Protein AF-A0A376VT34-F1 (afdb_monomer_lite)

Structure (mmCIF, N/CA/C/O backbone):
data_AF-A0A376VT34-F1
#
_entry.id   AF-A0A376VT34-F1
#
loop_
_atom_site.group_PDB
_atom_site.id
_atom_site.type_symbol
_atom_site.label_atom_id
_atom_site.label_alt_id
_atom_site.label_comp_id
_atom_s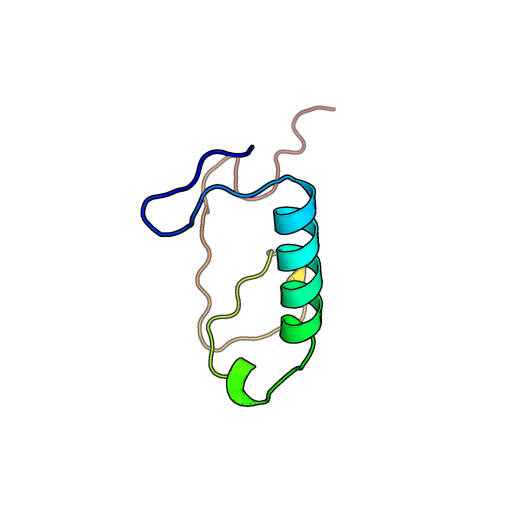ite.label_asym_id
_atom_site.label_entity_id
_atom_site.label_seq_id
_atom_site.pdbx_PDB_ins_code
_atom_site.Cartn_x
_atom_site.Cartn_y
_atom_site.Cartn_z
_atom_site.occupancy
_atom_site.B_iso_or_equiv
_atom_site.auth_seq_id
_atom_site.auth_comp_id
_atom_site.auth_asym_id
_atom_site.auth_atom_id
_atom_site.pdbx_PDB_model_num
ATOM 1 N N . MET A 1 1 ? -11.723 31.459 2.382 1.00 77.38 1 MET A N 1
ATOM 2 C CA . MET A 1 1 ? -12.574 30.254 2.452 1.00 77.38 1 MET A CA 1
ATOM 3 C C . MET A 1 1 ? -12.097 29.316 1.367 1.00 77.38 1 MET A C 1
ATOM 5 O O . MET A 1 1 ? -11.792 29.818 0.293 1.00 77.38 1 MET A O 1
ATOM 9 N N . LEU A 1 2 ? -11.939 28.029 1.664 1.00 86.00 2 LEU A N 1
ATOM 10 C CA . LEU A 1 2 ? -11.636 27.005 0.665 1.00 86.00 2 LEU A CA 1
ATOM 11 C C . LEU A 1 2 ? -12.938 26.637 -0.049 1.00 86.00 2 LEU A C 1
ATOM 13 O O . LEU A 1 2 ? -13.993 26.595 0.587 1.00 86.00 2 LEU A O 1
ATOM 17 N N . GLU A 1 3 ? -12.864 26.435 -1.360 1.00 85.94 3 GLU A N 1
ATOM 18 C CA . GLU A 1 3 ? -14.017 26.035 -2.167 1.00 85.94 3 GLU A CA 1
ATOM 19 C C . GLU A 1 3 ? -14.471 24.625 -1.765 1.00 85.94 3 GLU A C 1
ATOM 21 O O . GLU A 1 3 ? -13.644 23.749 -1.507 1.00 85.94 3 GLU A O 1
ATOM 26 N N . GLY A 1 4 ? -15.787 24.439 -1.644 1.00 84.00 4 GLY A N 1
ATOM 27 C CA . GLY A 1 4 ? -16.392 23.139 -1.357 1.00 84.00 4 GLY A CA 1
ATOM 28 C C . GLY A 1 4 ? -16.457 22.250 -2.602 1.00 84.00 4 GLY A C 1
ATOM 29 O O . GLY A 1 4 ? -16.294 22.729 -3.724 1.00 84.00 4 GLY A O 1
ATOM 30 N N . SER A 1 5 ? -16.716 20.960 -2.405 1.00 84.25 5 SER A N 1
ATOM 31 C CA . SER A 1 5 ? -17.007 20.004 -3.483 1.00 84.25 5 SER A CA 1
ATOM 32 C C . SER A 1 5 ? -18.510 19.692 -3.527 1.00 84.25 5 SER A C 1
ATOM 34 O O . SER A 1 5 ? -19.269 20.174 -2.691 1.00 84.25 5 SER A O 1
ATOM 36 N N . GLU A 1 6 ? -18.965 18.851 -4.461 1.00 85.19 6 GLU A N 1
ATOM 37 C CA . GLU A 1 6 ? -20.363 18.374 -4.478 1.00 85.19 6 GLU A CA 1
ATOM 38 C C . GLU A 1 6 ? -20.767 17.628 -3.190 1.00 85.19 6 GLU A C 1
ATOM 40 O O . GLU A 1 6 ? -21.955 17.495 -2.900 1.00 85.19 6 GLU A O 1
ATOM 45 N N . LEU A 1 7 ? -19.785 17.152 -2.416 1.00 80.81 7 LEU A N 1
ATOM 46 C CA . LEU A 1 7 ? -19.981 16.369 -1.195 1.00 80.81 7 LEU A CA 1
ATOM 47 C C . LEU A 1 7 ? -19.605 17.128 0.086 1.00 80.81 7 LEU A C 1
ATOM 49 O O . LEU A 1 7 ? -19.959 16.681 1.174 1.00 80.81 7 LEU A O 1
ATOM 53 N N . ASP A 1 8 ? -18.902 18.259 -0.018 1.00 83.00 8 ASP A N 1
ATOM 54 C CA . ASP A 1 8 ? -18.366 18.985 1.135 1.00 83.00 8 ASP A CA 1
ATOM 55 C C . ASP A 1 8 ? -18.636 20.491 1.032 1.00 83.00 8 ASP A C 1
ATOM 57 O O . ASP A 1 8 ? -18.314 21.134 0.033 1.00 83.00 8 ASP A O 1
ATOM 61 N N . GLU A 1 9 ? -19.165 21.074 2.108 1.00 89.25 9 GLU A N 1
ATOM 62 C CA . GLU A 1 9 ? -19.389 22.518 2.209 1.00 89.25 9 GLU A CA 1
ATOM 63 C C . GLU A 1 9 ? -18.069 23.322 2.233 1.00 89.25 9 GLU A C 1
ATOM 65 O O . GLU A 1 9 ? -17.027 22.805 2.645 1.00 89.25 9 GLU A O 1
ATOM 70 N N . PRO A 1 10 ? -18.086 24.614 1.847 1.00 89.62 10 PRO A N 1
ATOM 71 C CA . PRO A 1 10 ? -16.914 25.481 1.934 1.00 89.62 10 PRO A CA 1
ATOM 72 C C . PRO A 1 10 ? -16.432 25.642 3.381 1.00 89.62 10 PRO A C 1
ATOM 74 O O . PRO A 1 10 ? -17.167 26.108 4.252 1.00 89.62 10 PRO A O 1
ATOM 77 N N . MET A 1 11 ? -15.160 25.336 3.635 1.00 90.44 11 MET A N 1
ATOM 78 C CA . MET A 1 11 ? -14.557 25.400 4.970 1.00 90.44 11 MET A CA 1
ATOM 79 C C . MET A 1 11 ? -13.438 26.450 5.034 1.00 90.44 11 MET A C 1
ATOM 81 O O . MET A 1 11 ? -12.768 26.777 4.054 1.00 90.44 11 MET A O 1
ATOM 85 N N . THR A 1 12 ? -13.196 27.010 6.215 1.00 93.44 12 THR A N 1
ATOM 86 C CA . THR A 1 12 ? -11.961 27.754 6.515 1.00 93.44 12 THR A CA 1
AT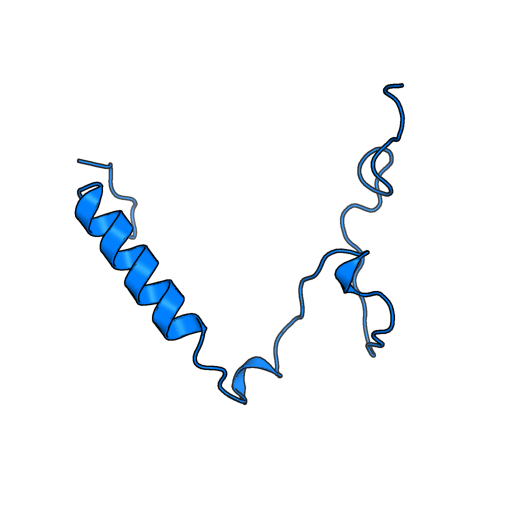OM 87 C C . THR A 1 12 ? -10.782 26.791 6.662 1.00 93.44 12 THR A C 1
ATOM 89 O O . THR A 1 12 ? -10.961 25.622 7.000 1.00 93.44 12 THR A O 1
ATOM 92 N N . LEU A 1 13 ? -9.555 27.299 6.501 1.00 89.62 13 LEU A N 1
ATOM 93 C CA . LEU A 1 13 ? -8.345 26.509 6.751 1.00 89.62 13 LEU A CA 1
ATOM 94 C C . LEU A 1 13 ? -8.332 25.920 8.171 1.00 89.62 13 LEU A C 1
ATOM 96 O O . LEU A 1 13 ? -8.001 24.753 8.350 1.00 89.62 13 LEU A O 1
ATOM 100 N N . THR A 1 14 ? -8.753 26.702 9.170 1.00 91.06 14 THR A N 1
ATOM 101 C CA . THR A 1 14 ? -8.855 26.246 10.562 1.00 91.06 14 THR A CA 1
ATOM 102 C C . THR A 1 14 ? -9.801 25.056 10.694 1.00 91.06 14 THR A C 1
ATOM 104 O O . THR A 1 14 ? -9.437 24.063 11.312 1.00 91.06 14 THR A O 1
ATOM 107 N N . GLN A 1 15 ? -10.980 25.111 10.070 1.00 89.19 15 GLN A N 1
ATOM 108 C CA . GLN A 1 15 ? -11.946 24.010 10.110 1.00 89.19 15 GLN A CA 1
ATOM 109 C C . GLN A 1 15 ? -11.420 22.749 9.407 1.00 89.19 15 GLN A C 1
ATOM 111 O O . GLN A 1 15 ? -11.656 21.646 9.897 1.00 89.19 15 GLN A O 1
ATOM 116 N N . VAL A 1 16 ? -10.689 22.890 8.294 1.00 89.19 16 VAL A N 1
ATOM 117 C CA . VAL A 1 16 ? -10.070 21.748 7.596 1.00 89.19 16 VAL A CA 1
ATOM 118 C C . VAL A 1 16 ? -9.008 21.085 8.466 1.00 89.19 16 VAL A C 1
ATOM 120 O O . VAL A 1 16 ? -9.027 19.867 8.628 1.00 89.19 16 VAL A O 1
ATOM 123 N N . VAL A 1 17 ? -8.129 21.879 9.080 1.00 89.75 17 VAL A N 1
ATOM 124 C CA . VAL A 1 17 ? -7.101 21.366 9.994 1.00 89.75 17 VAL A CA 1
ATOM 125 C C . VAL A 1 17 ? -7.750 20.656 11.181 1.00 89.75 17 VAL A C 1
ATOM 127 O O . VAL A 1 17 ? -7.368 19.537 11.499 1.00 89.75 17 VAL A O 1
ATOM 130 N N . THR A 1 18 ? -8.780 21.242 11.799 1.00 88.12 18 THR A N 1
ATOM 131 C CA . THR A 1 18 ? -9.501 20.601 12.909 1.00 88.12 18 THR A CA 1
ATOM 132 C C . THR A 1 18 ? -10.150 19.277 12.495 1.00 88.12 18 THR A C 1
ATOM 134 O O . THR A 1 18 ? -10.033 18.298 13.227 1.00 88.12 18 THR A O 1
ATOM 137 N N . ARG A 1 19 ? -10.793 19.206 11.322 1.00 84.44 19 ARG A N 1
ATOM 138 C CA . ARG A 1 19 ? -11.407 17.968 10.807 1.00 84.44 19 ARG A CA 1
ATOM 139 C C . ARG A 1 19 ? -10.366 16.880 10.549 1.00 84.44 19 ARG A C 1
ATOM 141 O O . ARG A 1 19 ? -10.602 15.733 10.916 1.00 84.44 19 ARG A O 1
ATOM 148 N N . PHE A 1 20 ? -9.230 17.234 9.949 1.00 85.56 20 PHE A N 1
ATOM 149 C CA . PHE A 1 20 ? -8.153 16.283 9.671 1.00 85.56 20 PHE A CA 1
ATOM 150 C C . PHE A 1 20 ? -7.548 15.731 10.967 1.00 85.56 20 PHE A C 1
ATOM 152 O O . PHE A 1 20 ? -7.432 14.520 11.117 1.00 85.56 20 PHE A O 1
ATOM 159 N N . THR A 1 21 ? -7.276 16.599 11.945 1.00 84.19 21 THR A N 1
ATOM 160 C CA . THR A 1 21 ? -6.757 16.192 13.259 1.00 84.19 21 THR A CA 1
ATOM 161 C C . THR A 1 21 ? -7.718 15.266 14.006 1.00 84.19 21 THR A C 1
ATOM 163 O O . THR A 1 21 ? -7.285 14.284 14.598 1.00 84.19 21 THR A O 1
ATOM 166 N N . LEU A 1 22 ? -9.024 15.554 13.990 1.00 80.12 22 LEU A N 1
ATOM 167 C CA . LEU A 1 22 ? -10.017 14.705 14.658 1.00 80.12 22 LEU A CA 1
ATOM 168 C C . LEU A 1 22 ? -10.175 13.345 13.971 1.00 80.12 22 LEU A C 1
ATOM 170 O O . LEU A 1 22 ? -10.361 12.343 14.652 1.00 80.12 22 LEU A O 1
ATOM 174 N N . ARG A 1 23 ? -10.083 13.298 12.639 1.00 76.81 23 ARG A N 1
ATOM 175 C CA . ARG A 1 23 ? -10.166 12.051 11.875 1.00 76.81 23 ARG A CA 1
ATOM 176 C C . ARG A 1 23 ? -8.949 11.150 12.107 1.00 76.81 23 ARG A C 1
ATOM 178 O O . ARG A 1 23 ? -9.141 9.979 12.412 1.00 76.81 23 ARG A O 1
ATOM 185 N N . ASP A 1 24 ? -7.742 11.712 12.075 1.00 70.69 24 ASP A N 1
ATOM 186 C CA . ASP A 1 24 ? -6.488 10.994 12.363 1.00 70.69 24 ASP A CA 1
ATOM 187 C C . ASP A 1 24 ? -6.479 10.376 13.777 1.00 70.69 24 ASP A C 1
ATOM 189 O O . ASP A 1 24 ? -6.000 9.265 13.988 1.00 70.69 24 ASP A O 1
ATOM 193 N N . MET A 1 25 ? -7.084 11.052 14.762 1.00 67.06 25 MET A N 1
ATOM 194 C CA . MET A 1 25 ? -7.226 10.506 16.118 1.00 67.06 25 MET A CA 1
ATOM 195 C C . MET A 1 25 ? -8.188 9.311 16.204 1.00 67.06 25 MET A C 1
ATOM 197 O O . MET A 1 25 ? -7.990 8.454 17.062 1.00 67.06 25 MET A O 1
ATOM 201 N N . MET A 1 26 ? -9.217 9.249 15.353 1.00 61.59 26 MET A N 1
ATOM 202 C CA . MET A 1 26 ? -10.187 8.145 15.339 1.00 61.59 26 MET A CA 1
ATOM 203 C C . MET A 1 26 ? -9.697 6.944 14.523 1.00 61.59 26 MET A C 1
ATOM 205 O O . MET A 1 26 ? -9.985 5.815 14.901 1.00 61.59 26 MET A O 1
ATOM 209 N N . GLU A 1 27 ? -8.923 7.170 13.456 1.00 61.25 27 GLU A N 1
ATOM 210 C CA . GLU A 1 27 ? -8.321 6.109 12.625 1.00 61.25 27 GLU A CA 1
ATOM 211 C C . GLU A 1 27 ? -7.235 5.309 13.376 1.00 61.25 27 GLU A C 1
ATOM 213 O O . GLU A 1 27 ? -6.883 4.210 12.976 1.00 61.25 27 GLU A O 1
ATOM 218 N N . ARG A 1 28 ? -6.737 5.813 14.513 1.00 57.47 28 ARG A N 1
ATOM 219 C CA . ARG A 1 28 ? -5.769 5.118 15.385 1.00 57.47 28 ARG A CA 1
ATOM 220 C C . ARG A 1 28 ? -6.394 4.143 16.390 1.00 57.47 28 ARG A C 1
ATOM 222 O O . ARG A 1 28 ? -5.669 3.534 17.176 1.00 57.47 28 ARG A O 1
ATOM 229 N N . GLY A 1 29 ? -7.721 4.042 16.430 1.00 51.72 29 GLY A N 1
ATOM 230 C CA . GLY A 1 29 ? -8.439 3.068 17.247 1.00 51.72 29 GLY A CA 1
ATOM 231 C C . GLY A 1 29 ? -8.566 1.743 16.506 1.00 51.72 29 GLY A C 1
ATOM 232 O O . GLY A 1 29 ? -9.634 1.467 15.974 1.00 51.72 29 GLY A O 1
ATOM 233 N N . GLU A 1 30 ? -7.483 0.965 16.466 1.00 53.38 30 GLU A N 1
ATOM 234 C CA . GLU A 1 30 ? -7.404 -0.350 15.812 1.00 53.38 30 GLU A CA 1
ATOM 235 C C . GLU A 1 30 ? -8.556 -1.254 16.283 1.00 53.38 30 GLU A C 1
ATOM 237 O O . GLU A 1 30 ? -8.576 -1.745 17.416 1.00 53.38 30 GLU A O 1
ATOM 242 N N . SER A 1 31 ? -9.551 -1.442 15.419 1.00 52.47 31 SER A N 1
ATOM 243 C CA . SER A 1 31 ? -10.644 -2.388 15.635 1.00 52.47 31 SER A CA 1
ATOM 244 C C . SER A 1 31 ? -10.339 -3.660 14.850 1.00 52.47 31 SER A C 1
ATOM 246 O O . SER A 1 31 ? -9.840 -3.591 13.731 1.00 52.47 31 SER A O 1
ATOM 248 N N . GLU A 1 32 ? -10.627 -4.833 15.418 1.00 5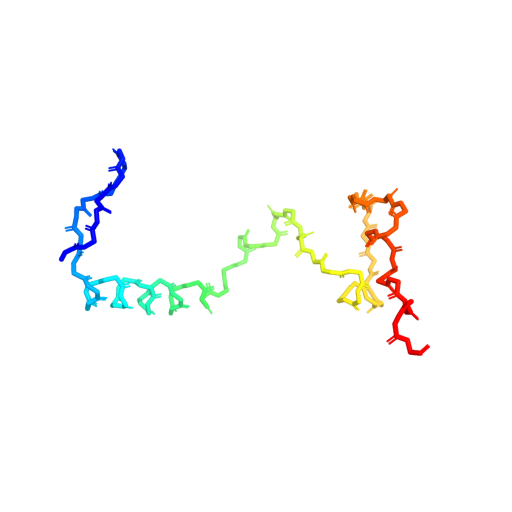1.72 32 GLU A N 1
ATOM 249 C CA . GLU A 1 32 ? -10.361 -6.145 14.794 1.00 51.72 32 GLU A CA 1
ATOM 250 C C . GLU A 1 32 ? -11.007 -6.311 13.396 1.00 51.72 32 GLU A C 1
ATOM 252 O O . GLU A 1 32 ? -10.614 -7.192 12.633 1.00 51.72 32 GLU A O 1
ATOM 257 N N . GLU A 1 33 ? -11.952 -5.435 13.033 1.00 54.34 33 GLU A N 1
ATOM 258 C CA . GLU A 1 33 ? -12.573 -5.335 11.706 1.00 54.34 33 GLU A CA 1
ATOM 259 C C . GLU A 1 33 ? -11.595 -4.877 10.601 1.00 54.34 33 GLU A C 1
ATOM 261 O O . GLU A 1 33 ? -11.801 -5.205 9.434 1.00 54.34 33 GLU A O 1
ATOM 266 N N . GLU A 1 34 ? -10.482 -4.209 10.934 1.00 55.88 34 GLU A N 1
ATOM 267 C CA . GLU A 1 34 ? -9.450 -3.793 9.965 1.00 55.88 34 GLU A CA 1
ATOM 268 C C . GLU A 1 34 ? -8.607 -4.949 9.403 1.00 55.88 34 GLU A C 1
ATOM 270 O O . GLU A 1 34 ? -7.750 -4.725 8.546 1.00 55.88 34 GLU A O 1
ATOM 275 N N . LEU A 1 35 ? -8.809 -6.190 9.854 1.00 60.81 35 LEU A N 1
ATOM 276 C CA . LEU A 1 35 ? -8.065 -7.342 9.339 1.00 60.81 35 LEU A CA 1
ATOM 277 C C . LEU A 1 35 ? -8.693 -7.956 8.076 1.00 60.81 35 LEU A C 1
ATOM 279 O O . LEU A 1 35 ? -7.964 -8.573 7.298 1.00 60.81 35 LEU A O 1
ATOM 283 N N . ASP A 1 36 ? -9.996 -7.766 7.831 1.00 76.56 36 ASP A N 1
ATOM 284 C CA . ASP A 1 36 ? -10.689 -8.265 6.628 1.00 76.56 36 ASP A CA 1
ATOM 285 C C . ASP A 1 36 ? -10.732 -7.206 5.515 1.00 76.56 36 ASP A C 1
ATOM 287 O O . ASP A 1 36 ? -11.784 -6.813 5.010 1.00 76.56 36 ASP A O 1
ATOM 291 N N . GLN A 1 37 ? -9.559 -6.689 5.147 1.00 83.19 37 GLN A N 1
ATOM 292 C CA . GLN A 1 37 ? -9.427 -5.706 4.074 1.00 83.19 37 GLN A CA 1
ATOM 293 C C . GLN A 1 37 ? -8.198 -5.959 3.201 1.00 83.19 37 GLN A C 1
ATOM 295 O O . GLN A 1 37 ? -7.255 -6.664 3.568 1.00 83.19 37 GLN A O 1
ATOM 300 N N . VAL A 1 38 ? -8.195 -5.343 2.017 1.00 88.06 38 VAL A N 1
ATOM 301 C CA . VAL A 1 38 ? -7.036 -5.369 1.121 1.00 88.06 38 V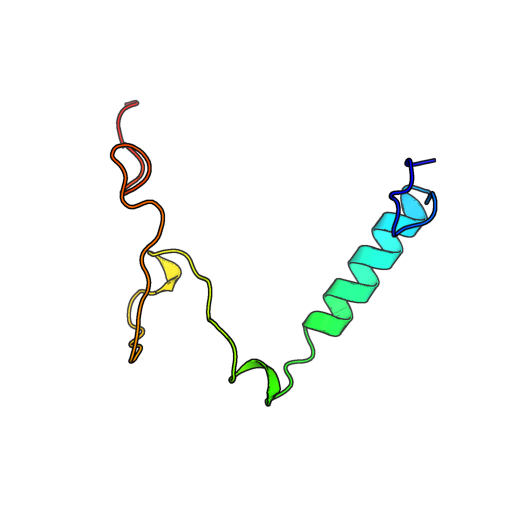AL A CA 1
ATOM 302 C C . VAL A 1 38 ? -5.908 -4.548 1.735 1.00 88.06 38 VAL A C 1
ATOM 304 O O . VAL A 1 38 ? -6.047 -3.345 1.948 1.00 88.06 38 VAL A O 1
ATOM 307 N N . GLN A 1 39 ? -4.760 -5.184 1.957 1.00 88.50 39 GLN A N 1
ATOM 308 C CA . GLN A 1 39 ? -3.561 -4.486 2.408 1.00 88.50 39 GLN A CA 1
ATOM 309 C C . GLN A 1 39 ? -2.839 -3.837 1.223 1.00 88.50 39 GLN A C 1
ATOM 311 O O . GLN A 1 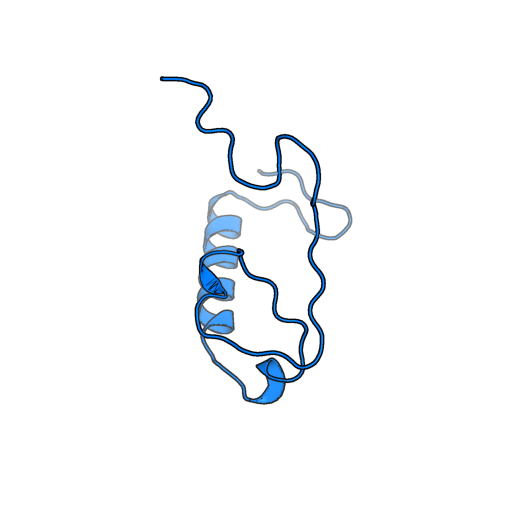39 ? -2.321 -4.525 0.341 1.00 88.50 39 GLN A O 1
ATOM 316 N N . LEU A 1 40 ? -2.776 -2.503 1.222 1.00 91.62 40 LEU A N 1
ATOM 317 C CA . LEU A 1 40 ? -1.981 -1.722 0.277 1.00 91.62 40 LEU A CA 1
ATOM 318 C C . LEU A 1 40 ? -0.682 -1.273 0.949 1.00 91.62 40 LEU A C 1
ATOM 320 O O . LEU A 1 40 ? -0.699 -0.588 1.967 1.00 91.62 40 LEU A O 1
ATOM 324 N N . MET A 1 41 ? 0.457 -1.632 0.363 1.00 90.25 41 MET A N 1
ATOM 325 C CA . MET A 1 41 ? 1.771 -1.277 0.897 1.00 90.25 41 MET A CA 1
ATOM 326 C C . MET A 1 41 ? 2.802 -1.081 -0.213 1.00 90.25 41 MET A C 1
ATOM 328 O O . MET A 1 41 ? 2.601 -1.492 -1.356 1.00 90.25 41 MET A O 1
ATOM 332 N N . THR A 1 42 ? 3.931 -0.454 0.125 1.00 90.50 42 THR A N 1
ATOM 333 C CA . THR A 1 42 ? 5.086 -0.393 -0.780 1.00 90.50 42 THR A CA 1
ATOM 334 C C . THR A 1 42 ? 5.814 -1.738 -0.809 1.00 90.50 42 THR A C 1
ATOM 336 O O . THR A 1 42 ? 5.799 -2.480 0.172 1.00 90.50 42 THR A O 1
ATOM 339 N N . LEU A 1 43 ? 6.543 -2.021 -1.894 1.00 88.88 43 LEU A N 1
ATOM 340 C CA . LEU A 1 43 ? 7.351 -3.244 -2.009 1.00 88.88 43 LEU A CA 1
ATOM 341 C C . LEU A 1 43 ? 8.411 -3.375 -0.896 1.00 88.88 43 LEU A C 1
ATOM 343 O O . LEU A 1 43 ? 8.774 -4.472 -0.490 1.00 88.88 43 LEU A O 1
ATOM 347 N N . HIS A 1 44 ? 8.915 -2.253 -0.379 1.00 88.31 44 HIS A N 1
ATOM 348 C CA . HIS A 1 44 ? 9.866 -2.268 0.734 1.00 88.31 44 HIS A CA 1
ATOM 349 C C . HIS A 1 44 ? 9.202 -2.681 2.052 1.00 88.31 44 HIS A C 1
ATOM 351 O O . HIS A 1 44 ? 9.801 -3.418 2.835 1.00 88.31 44 HIS A O 1
ATOM 357 N N . ALA A 1 45 ? 7.971 -2.223 2.289 1.00 90.12 45 ALA A N 1
ATOM 358 C CA . ALA A 1 45 ? 7.211 -2.549 3.490 1.00 90.12 45 ALA A CA 1
ATOM 359 C C . ALA A 1 45 ? 6.763 -4.020 3.523 1.00 90.12 45 ALA A C 1
ATOM 361 O O . ALA A 1 45 ? 6.618 -4.577 4.605 1.00 90.12 45 ALA A O 1
ATOM 362 N N . SER A 1 46 ? 6.624 -4.678 2.367 1.00 91.25 46 SER A N 1
ATOM 363 C CA . SER A 1 46 ? 6.241 -6.095 2.296 1.00 91.25 46 SER A CA 1
ATOM 364 C C . SER A 1 46 ? 7.366 -7.072 2.666 1.00 91.25 46 SER A C 1
ATOM 366 O O . SER A 1 46 ? 7.173 -8.287 2.622 1.00 91.25 46 SER A O 1
ATOM 368 N N . LYS A 1 47 ? 8.572 -6.587 2.991 1.00 90.62 47 LYS A N 1
ATOM 369 C CA . LYS A 1 47 ? 9.730 -7.442 3.273 1.00 90.62 47 LYS A CA 1
ATOM 370 C C . LYS A 1 47 ? 9.477 -8.338 4.491 1.00 90.62 47 LYS A C 1
ATOM 372 O O . LYS A 1 47 ? 9.385 -7.855 5.613 1.00 90.62 47 LYS A O 1
ATOM 377 N N . GLY A 1 48 ? 9.488 -9.652 4.269 1.00 92.56 48 GLY A N 1
ATOM 378 C CA . GLY A 1 48 ? 9.304 -10.653 5.326 1.00 92.56 48 GLY A CA 1
ATOM 379 C C . GLY A 1 48 ? 7.843 -10.968 5.647 1.00 92.56 48 GLY A C 1
ATOM 380 O O . GLY A 1 48 ? 7.597 -11.713 6.590 1.00 92.56 48 GLY A O 1
ATOM 381 N N . LEU A 1 49 ? 6.899 -10.427 4.874 1.00 93.12 49 LEU A N 1
ATOM 382 C CA . LEU A 1 49 ? 5.484 -10.775 4.955 1.00 93.12 49 LEU A CA 1
ATOM 383 C C . LEU A 1 49 ? 5.125 -11.814 3.889 1.00 93.12 49 LEU A C 1
ATOM 385 O O . LEU A 1 49 ? 5.731 -11.859 2.816 1.00 93.12 49 LEU A O 1
ATOM 389 N N . GLU A 1 50 ? 4.113 -12.625 4.182 1.00 93.50 50 GLU A N 1
ATOM 390 C CA . GLU A 1 50 ? 3.553 -13.617 3.268 1.00 93.50 50 GLU A CA 1
ATOM 391 C C . GLU A 1 50 ? 2.037 -13.444 3.154 1.00 93.50 50 GLU A C 1
ATOM 393 O O . GLU A 1 50 ? 1.354 -13.162 4.137 1.00 93.50 50 GLU A O 1
ATOM 398 N N . PHE A 1 51 ? 1.517 -13.598 1.935 1.00 92.44 51 PHE A N 1
ATOM 399 C CA . PHE A 1 51 ? 0.099 -13.424 1.627 1.00 92.44 51 PHE A CA 1
ATOM 400 C C . PHE A 1 51 ? -0.368 -14.515 0.659 1.00 92.44 51 PHE A C 1
ATOM 402 O O . PHE A 1 51 ? 0.392 -14.898 -0.234 1.00 92.44 51 PHE A O 1
ATOM 409 N N . PRO A 1 52 ? -1.620 -14.992 0.778 1.00 93.06 52 PRO A N 1
ATOM 410 C CA . PRO A 1 52 ? -2.159 -16.013 -0.120 1.00 93.06 52 PRO A CA 1
ATOM 411 C C . PRO A 1 52 ? -2.326 -15.507 -1.561 1.00 93.06 52 PRO A C 1
ATOM 413 O O . PRO A 1 52 ? -2.147 -16.273 -2.505 1.00 93.06 52 PRO A O 1
ATOM 416 N N . TYR A 1 53 ? -2.638 -14.219 -1.735 1.00 93.62 53 TYR A N 1
ATOM 417 C CA . TYR A 1 53 ? -2.785 -13.565 -3.034 1.00 93.62 53 TYR A CA 1
ATOM 418 C C . TYR A 1 53 ? -2.115 -12.193 -2.998 1.00 93.62 53 TYR A C 1
ATOM 420 O O . TYR A 1 53 ? -2.317 -11.430 -2.055 1.00 93.62 53 TYR A O 1
ATOM 428 N N . VAL A 1 54 ? -1.336 -11.872 -4.034 1.00 94.62 54 VAL A N 1
ATOM 429 C CA . VAL A 1 54 ? -0.612 -10.599 -4.157 1.00 94.62 54 VAL A CA 1
ATOM 430 C C . VAL A 1 54 ? -0.845 -10.020 -5.545 1.00 94.62 54 VAL A C 1
ATOM 432 O O . VAL A 1 54 ? -0.658 -10.707 -6.548 1.00 94.62 54 VAL A O 1
ATOM 435 N N . TYR A 1 55 ? -1.202 -8.738 -5.598 1.00 94.25 55 TYR A N 1
ATOM 436 C CA . TYR A 1 55 ? -1.325 -7.978 -6.838 1.00 94.25 55 TYR A CA 1
ATOM 437 C C . TYR A 1 55 ? -0.218 -6.928 -6.888 1.00 94.25 55 TYR A C 1
ATOM 439 O O . TYR A 1 55 ? -0.200 -5.998 -6.084 1.00 94.25 55 TYR A O 1
ATOM 447 N N . MET A 1 56 ? 0.710 -7.075 -7.834 1.00 91.81 56 MET A N 1
ATOM 448 C CA . MET A 1 56 ? 1.702 -6.041 -8.122 1.00 91.81 56 MET A CA 1
ATOM 449 C C . MET A 1 56 ? 1.146 -5.094 -9.183 1.00 91.81 56 MET A C 1
ATOM 451 O O . MET A 1 56 ? 0.733 -5.525 -10.257 1.00 91.81 56 MET A O 1
ATOM 455 N N . VAL A 1 57 ? 1.146 -3.801 -8.873 1.00 90.00 57 VAL A N 1
ATOM 456 C CA . VAL A 1 57 ? 0.694 -2.731 -9.770 1.00 90.00 57 VAL 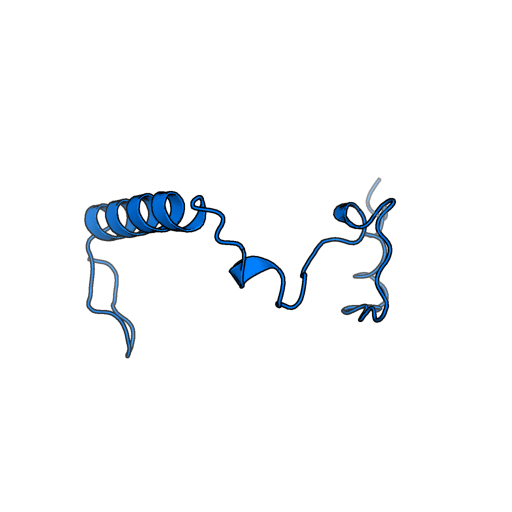A CA 1
ATOM 457 C C . VAL A 1 57 ? 1.879 -1.880 -10.217 1.00 90.00 57 VAL A C 1
ATOM 459 O O . VAL A 1 57 ? 2.883 -1.799 -9.511 1.00 90.00 57 VAL A O 1
ATOM 462 N N . GLY A 1 58 ? 1.771 -1.250 -11.390 1.00 85.19 58 GLY A N 1
ATOM 463 C CA . GLY A 1 58 ? 2.815 -0.357 -11.903 1.00 85.19 58 GLY A CA 1
ATOM 464 C C . GLY A 1 58 ? 4.121 -1.070 -12.263 1.00 85.19 58 GLY A C 1
ATOM 465 O O . GLY A 1 58 ? 5.197 -0.504 -12.087 1.00 85.19 58 GLY A O 1
ATOM 466 N N . MET A 1 59 ? 4.047 -2.316 -12.748 1.00 86.00 59 MET A N 1
ATOM 467 C CA . MET A 1 59 ? 5.207 -3.046 -13.280 1.00 86.00 59 MET A CA 1
ATOM 468 C C . MET A 1 59 ? 5.568 -2.557 -14.690 1.00 86.00 59 MET A C 1
ATOM 470 O O . MET A 1 59 ? 5.526 -3.310 -15.659 1.00 86.00 59 MET A O 1
ATOM 474 N N . GLU A 1 60 ? 5.896 -1.274 -14.791 1.00 83.81 60 GLU A N 1
ATOM 475 C CA . GLU A 1 60 ? 6.316 -0.603 -16.018 1.00 83.81 60 GLU A CA 1
ATOM 476 C C . GLU A 1 60 ? 7.766 -0.122 -15.880 1.00 83.81 60 GLU A C 1
ATOM 478 O O . GLU A 1 60 ? 8.246 0.177 -14.778 1.00 83.81 60 GLU A O 1
ATOM 483 N N . GLU A 1 61 ? 8.479 -0.054 -17.005 1.00 76.38 61 GLU A N 1
ATOM 484 C CA . GLU A 1 61 ? 9.842 0.475 -17.053 1.00 76.38 61 GLU A CA 1
ATOM 485 C C . GLU A 1 61 ? 9.857 1.937 -16.572 1.00 76.38 61 GLU A C 1
ATOM 487 O O . GLU A 1 61 ? 9.101 2.775 -17.058 1.00 76.38 61 GLU A O 1
ATOM 492 N N . GLY A 1 62 ? 10.696 2.237 -15.577 1.00 72.38 62 GLY A N 1
ATOM 493 C CA . GLY A 1 62 ? 10.788 3.562 -14.952 1.00 72.38 62 GLY A CA 1
ATOM 494 C C . GLY A 1 62 ? 9.910 3.769 -13.710 1.00 72.38 62 GLY A C 1
ATOM 495 O O . GLY A 1 62 ? 10.175 4.698 -12.948 1.00 72.38 62 GLY A O 1
ATOM 496 N N . PHE A 1 63 ? 8.926 2.896 -13.457 1.00 69.19 63 PHE A N 1
ATOM 497 C CA . PHE A 1 63 ? 8.112 2.887 -12.228 1.00 69.19 63 PHE A CA 1
ATOM 498 C C . PHE A 1 63 ? 8.537 1.765 -11.268 1.00 69.19 63 PHE A C 1
ATOM 500 O O . PHE A 1 63 ? 8.587 1.954 -10.050 1.00 69.19 63 PHE A O 1
ATOM 507 N N . PHE A 1 64 ? 8.884 0.597 -11.816 1.00 64.50 64 PHE A N 1
ATOM 508 C CA . PHE A 1 64 ? 9.373 -0.550 -11.057 1.00 64.50 64 PHE A CA 1
ATOM 509 C C . PHE A 1 64 ? 10.893 -0.478 -10.879 1.00 64.50 64 PHE A C 1
ATOM 511 O O . PHE A 1 64 ? 11.625 -0.471 -11.864 1.00 64.50 64 PHE A O 1
ATOM 518 N N . ALA A 1 65 ? 11.338 -0.453 -9.616 1.00 61.19 65 ALA A N 1
ATOM 519 C CA . ALA A 1 65 ? 12.684 -0.052 -9.196 1.00 61.19 65 ALA A CA 1
ATOM 520 C C . ALA A 1 65 ? 13.000 1.378 -9.663 1.00 61.19 65 ALA A C 1
ATOM 522 O O . ALA A 1 65 ? 13.302 1.607 -10.831 1.00 61.19 65 ALA A O 1
ATOM 523 N N . ALA A 1 66 ? 12.895 2.347 -8.740 1.00 59.75 66 ALA A N 1
ATOM 524 C CA . ALA A 1 66 ? 13.206 3.745 -9.030 1.00 59.75 66 ALA A CA 1
ATOM 525 C C . ALA A 1 66 ? 14.533 3.805 -9.808 1.00 59.75 66 ALA A C 1
ATOM 527 O O . ALA A 1 66 ? 15.529 3.265 -9.314 1.00 59.75 66 ALA A O 1
ATOM 528 N N . PRO A 1 67 ? 14.553 4.383 -11.022 1.00 53.31 67 PRO A N 1
ATOM 529 C CA . PRO A 1 67 ? 15.771 4.430 -11.795 1.00 53.31 67 PRO A CA 1
ATOM 530 C C . PRO A 1 67 ? 16.803 5.201 -10.982 1.00 53.31 67 PRO A C 1
ATOM 532 O O . PRO A 1 67 ? 16.653 6.394 -10.727 1.00 53.31 67 PRO A O 1
ATOM 535 N N . GLU A 1 68 ? 17.886 4.529 -10.613 1.00 60.19 68 GLU A N 1
ATOM 536 C CA . GLU A 1 68 ? 19.103 5.137 -10.073 1.00 60.19 68 GLU A CA 1
ATOM 537 C C . GLU A 1 68 ? 19.849 5.916 -11.187 1.00 60.19 68 GLU A C 1
ATOM 539 O O . GLU A 1 68 ? 21.069 5.898 -11.276 1.00 60.19 68 GLU A O 1
ATOM 544 N N . GLN A 1 69 ? 19.121 6.565 -12.107 1.00 58.81 69 GLN A N 1
ATOM 545 C CA . GLN A 1 69 ? 19.645 7.124 -13.360 1.00 58.81 69 GLN A CA 1
ATOM 546 C C . GLN A 1 69 ? 19.913 8.633 -13.307 1.00 58.81 69 GLN A C 1
ATOM 548 O O . GLN A 1 69 ? 19.936 9.294 -14.338 1.00 58.81 69 GLN A O 1
ATOM 553 N N . TYR A 1 70 ? 20.180 9.182 -12.123 1.00 54.16 70 TYR A N 1
ATOM 554 C CA . TYR A 1 70 ? 20.825 10.491 -12.006 1.00 54.16 70 TYR A CA 1
ATOM 555 C C . TYR A 1 70 ? 21.865 10.469 -10.884 1.00 54.16 70 TYR A C 1
ATOM 557 O O . TYR A 1 70 ? 21.665 11.027 -9.804 1.00 54.16 70 TYR A O 1
ATOM 565 N N . ARG A 1 71 ? 22.999 9.823 -11.160 1.00 50.94 71 ARG A N 1
ATOM 566 C CA . ARG A 1 71 ? 24.278 10.167 -10.544 1.00 50.94 71 ARG A CA 1
ATOM 567 C C . ARG A 1 71 ? 25.364 10.236 -11.603 1.00 50.94 71 ARG A C 1
ATOM 569 O O . ARG A 1 71 ? 25.352 9.368 -12.500 1.00 50.94 71 ARG A O 1
#

Foldseek 3Di:
DAPADPVGHDDDPVVVVVVVVVVVVVVPPDDPVVVPDDDDDDPVVCPPPDDPDDDDPDPDPCRPPPPPPDD

Sequence (71 aa):
MLEGSELDEPMTLTQVVTRFTLRDMMERGESEEELDQVQLMTLHASKGLEFPYVYMVGMEEGFFAAPEQYR

InterPro domains:
  IPR014017 UvrD-like helicase, C-terminal [PF13361] (9-64)
  IPR027417 P-loop containing nucleoside triphosphate hydrolase [G3DSA:3.40.50.300] (4-71)
  IPR027417 P-loop containing nucleoside triphosphate hydrolase [SSF52540] (7-65)

Radius of gyration: 19.07 Å; chains: 1; bounding box: 45×46×34 Å

Secondary structure (DSSP, 8-state):
-PPP-SSS----HHHHHHHHHHHHHHHTS--GGGGSS-----TTTTTT---SS------SBTTBS------

Organism: Escherichia coli (NCBI:txid562)

pLDDT: mean 78.85, std 14.19, range [50.94, 94.62]